Protein AF-A0AAV2FKL0-F1 (afdb_monomer)

Secondary structure (DSSP, 8-state):
-HHHHTT--EEE---SHHHHHHHHIIIIIS--EEE----SPPPSSHHHHHHHHTTS-HHHHHHHHHHHHS-SHHHHHHSTT------HHHHHHHHHTT-

pLDDT: mean 83.73, std 8.78, range [62.62, 95.06]

Radius of gyration: 13.95 Å; Cα contacts (8 Å, |Δi|>4): 123; chains: 1; bounding box: 32×22×34 Å

Mean predicted aligned error: 5.68 Å

Sequence (99 aa):
MEGIGAGVPLITWPLLGDQFVNEKLAVEVLGIGVSLGVEQPVMVDWEEVEASAAVVKREDVVRVVERVVGGGEEGEAILPGWRGGRWRAADLLMRMLRG

Structure (mmCIF, N/CA/C/O backbone):
data_AF-A0AAV2FKL0-F1
#
_entry.id   AF-A0AAV2FKL0-F1
#
loop_
_atom_site.group_PDB
_atom_site.id
_atom_site.type_symbol
_atom_site.label_atom_id
_atom_site.label_alt_id
_atom_site.label_comp_id
_atom_site.label_asym_id
_atom_site.label_entity_id
_atom_site.label_seq_id
_atom_site.pdbx_PDB_ins_code
_atom_site.Cartn_x
_atom_site.Cartn_y
_atom_site.Cartn_z
_atom_site.occupancy
_atom_site.B_iso_or_equiv
_atom_site.auth_seq_id
_atom_site.auth_comp_id
_atom_site.auth_asym_id
_atom_site.auth_atom_id
_atom_site.pdbx_PDB_model_num
ATOM 1 N N . MET A 1 1 ? -4.219 -11.271 -0.755 1.00 69.75 1 MET A N 1
ATOM 2 C CA . MET A 1 1 ? -5.565 -11.535 -0.186 1.00 69.75 1 MET A CA 1
ATOM 3 C C . MET A 1 1 ? -5.564 -11.674 1.333 1.00 69.75 1 MET A C 1
ATOM 5 O O . MET A 1 1 ? -6.523 -11.229 1.945 1.00 69.75 1 MET A O 1
ATOM 9 N N . GLU A 1 2 ? -4.520 -12.230 1.954 1.00 87.12 2 GLU A N 1
ATOM 10 C CA . GLU A 1 2 ? -4.453 -12.412 3.417 1.00 87.12 2 GLU A CA 1
ATOM 11 C C . GLU A 1 2 ? -4.720 -11.128 4.214 1.00 87.12 2 GLU A C 1
ATOM 13 O O . GLU A 1 2 ? -5.482 -11.167 5.172 1.00 87.12 2 GLU A O 1
ATOM 18 N N . GLY A 1 3 ? -4.190 -9.977 3.778 1.00 85.88 3 GLY A N 1
ATOM 19 C CA . GLY A 1 3 ? -4.454 -8.695 4.444 1.00 85.88 3 GLY A CA 1
ATOM 20 C C . GLY A 1 3 ? -5.937 -8.300 4.470 1.00 85.88 3 GLY A C 1
ATOM 21 O O . GLY A 1 3 ? -6.429 -7.840 5.496 1.00 85.88 3 GLY A O 1
ATOM 22 N N . ILE A 1 4 ? -6.681 -8.580 3.392 1.00 86.69 4 ILE A N 1
ATOM 23 C CA . ILE A 1 4 ? -8.133 -8.342 3.337 1.00 86.69 4 ILE A CA 1
ATOM 24 C C . ILE A 1 4 ? -8.846 -9.245 4.349 1.00 86.69 4 ILE A C 1
ATOM 26 O O . ILE A 1 4 ? -9.650 -8.769 5.144 1.00 86.69 4 ILE A O 1
ATOM 30 N N . GLY A 1 5 ? -8.518 -10.542 4.358 1.00 87.88 5 GLY A N 1
ATOM 31 C CA . GLY A 1 5 ? -9.105 -11.505 5.297 1.00 87.88 5 GLY A CA 1
ATOM 32 C C . GLY A 1 5 ? -8.754 -11.221 6.761 1.00 87.88 5 GLY A C 1
ATOM 33 O O . GLY A 1 5 ? -9.551 -11.505 7.650 1.00 87.88 5 GLY A O 1
ATOM 34 N N . ALA A 1 6 ? -7.587 -10.625 7.010 1.00 89.06 6 ALA A N 1
ATOM 35 C CA . ALA A 1 6 ? -7.146 -10.191 8.330 1.00 89.06 6 ALA A CA 1
ATOM 36 C C . ALA A 1 6 ? -7.733 -8.833 8.761 1.00 89.06 6 ALA A C 1
ATOM 38 O O . ALA A 1 6 ? -7.496 -8.412 9.891 1.00 89.06 6 ALA A O 1
ATOM 39 N N . GLY A 1 7 ? -8.481 -8.147 7.888 1.00 88.44 7 GLY A N 1
ATOM 40 C CA . GLY A 1 7 ? -9.075 -6.846 8.189 1.00 88.44 7 GLY A CA 1
ATOM 41 C C . GLY A 1 7 ? -8.033 -5.749 8.404 1.00 88.44 7 GLY A C 1
ATOM 42 O O . GLY A 1 7 ? -8.187 -4.931 9.309 1.00 88.44 7 GLY A O 1
ATOM 43 N N . VAL A 1 8 ? -6.958 -5.749 7.610 1.00 88.50 8 VAL A N 1
ATOM 44 C CA . VAL A 1 8 ? -5.925 -4.706 7.655 1.00 88.50 8 VAL A CA 1
ATOM 45 C C . VAL A 1 8 ? -5.886 -3.914 6.348 1.00 88.50 8 VAL A C 1
ATOM 47 O O . VAL A 1 8 ? -6.073 -4.496 5.275 1.00 88.50 8 VAL A O 1
ATOM 50 N N . PRO A 1 9 ? -5.634 -2.595 6.412 1.00 89.25 9 PRO A N 1
ATOM 51 C CA . PRO A 1 9 ? -5.495 -1.774 5.217 1.00 89.25 9 PRO A CA 1
ATOM 52 C C . PRO A 1 9 ? -4.272 -2.197 4.396 1.00 89.25 9 PRO A C 1
ATOM 54 O O . PRO A 1 9 ? -3.258 -2.643 4.942 1.00 89.25 9 PRO A O 1
ATOM 57 N N . LEU A 1 10 ? -4.363 -2.042 3.076 1.00 91.62 10 LEU A N 1
ATOM 58 C CA . LEU A 1 10 ? -3.309 -2.436 2.141 1.00 91.62 10 LEU A CA 1
ATOM 59 C C . LEU A 1 10 ? -2.550 -1.220 1.607 1.00 91.62 10 LEU A C 1
ATOM 61 O O . LEU A 1 10 ? -3.151 -0.257 1.147 1.00 91.62 10 LEU A O 1
ATOM 65 N N . ILE A 1 11 ? -1.222 -1.293 1.596 1.00 92.56 11 ILE A N 1
ATOM 66 C CA . ILE A 1 11 ? -0.390 -0.427 0.754 1.00 92.56 11 ILE A CA 1
ATOM 67 C C . ILE A 1 11 ? 0.010 -1.267 -0.449 1.00 92.56 11 ILE A C 1
ATOM 69 O O . ILE A 1 11 ? 0.527 -2.372 -0.289 1.00 92.56 11 ILE A O 1
ATOM 73 N N . THR A 1 12 ? -0.280 -0.772 -1.643 1.00 92.19 12 THR A N 1
ATOM 74 C CA . THR A 1 12 ? -0.109 -1.524 -2.887 1.00 92.19 12 THR A CA 1
ATOM 75 C C . THR A 1 12 ? 1.109 -1.014 -3.649 1.00 92.19 12 THR A C 1
ATOM 77 O O . THR A 1 12 ? 1.252 0.181 -3.900 1.00 92.19 12 THR A O 1
ATOM 80 N N . TRP A 1 13 ? 2.014 -1.949 -3.947 1.00 92.62 13 TRP A N 1
ATOM 81 C CA . TRP A 1 13 ? 3.201 -1.768 -4.783 1.00 92.62 13 TRP A CA 1
ATOM 82 C C . TRP A 1 13 ? 3.233 -2.914 -5.801 1.00 92.62 13 TRP A C 1
ATOM 84 O O . TRP A 1 13 ? 3.917 -3.917 -5.578 1.00 92.62 13 TRP A O 1
ATOM 94 N N . PRO A 1 14 ? 2.422 -2.847 -6.867 1.00 89.50 14 PRO A N 1
ATOM 95 C CA . PRO A 1 14 ? 2.388 -3.910 -7.858 1.00 89.50 14 PRO A CA 1
ATOM 96 C C . PRO A 1 14 ? 3.688 -3.916 -8.674 1.00 89.50 14 PRO A C 1
ATOM 98 O O . PRO A 1 14 ? 4.168 -2.870 -9.100 1.00 89.50 14 PRO A O 1
ATOM 101 N N . LEU A 1 15 ? 4.258 -5.101 -8.892 1.00 86.62 15 LEU A N 1
ATOM 102 C CA . LEU A 1 15 ? 5.424 -5.309 -9.762 1.00 86.62 15 LEU A CA 1
ATOM 103 C C . LEU A 1 15 ? 5.055 -6.120 -11.007 1.00 86.62 15 LEU A C 1
ATOM 105 O O . LEU A 1 15 ? 5.555 -5.858 -12.094 1.00 86.62 15 LEU A O 1
ATOM 109 N N . LEU A 1 16 ? 4.156 -7.095 -10.857 1.00 84.56 16 LEU A N 1
ATOM 110 C CA . LEU A 1 16 ? 3.758 -8.024 -11.916 1.00 84.56 16 LEU A CA 1
ATOM 111 C C . LEU A 1 16 ? 2.284 -7.851 -12.287 1.00 84.56 16 LEU A C 1
ATOM 113 O O . LEU A 1 16 ? 1.481 -7.383 -11.482 1.00 84.56 16 LEU A O 1
ATOM 117 N N . GLY A 1 17 ? 1.927 -8.250 -13.511 1.00 84.12 17 GLY A N 1
ATOM 118 C CA . GLY A 1 17 ? 0.628 -7.946 -14.125 1.00 84.12 17 GLY A CA 1
ATOM 119 C C . GLY A 1 17 ? -0.606 -8.359 -13.311 1.00 84.12 17 GLY A C 1
ATOM 120 O O . GLY A 1 17 ? -1.576 -7.609 -13.242 1.00 84.12 17 GLY A O 1
ATOM 121 N N . ASP A 1 18 ? -0.583 -9.513 -12.646 1.00 89.31 18 ASP A N 1
ATOM 122 C CA . ASP A 1 18 ? -1.697 -9.989 -11.817 1.00 89.31 18 ASP A CA 1
ATOM 123 C C . ASP A 1 18 ? -1.875 -9.173 -10.522 1.00 89.31 18 ASP A C 1
ATOM 125 O O . ASP A 1 18 ? -2.985 -9.056 -9.996 1.00 89.31 18 ASP A O 1
ATOM 129 N N . GLN A 1 19 ? -0.811 -8.537 -10.030 1.00 91.44 19 GLN A N 1
ATOM 130 C CA . GLN A 1 19 ? -0.857 -7.700 -8.831 1.00 91.44 19 GLN A CA 1
ATOM 131 C C . GLN A 1 19 ? -1.627 -6.395 -9.058 1.00 91.44 19 GLN A C 1
ATOM 133 O O . GLN A 1 19 ? -2.272 -5.916 -8.128 1.00 91.44 19 GLN A O 1
ATOM 138 N N . PHE A 1 20 ? -1.657 -5.870 -10.286 1.00 91.94 20 PHE A N 1
ATOM 139 C CA . PHE A 1 20 ? -2.474 -4.700 -10.638 1.00 91.94 20 PHE A CA 1
ATOM 140 C C . PHE A 1 20 ? -3.971 -4.980 -10.489 1.00 91.94 20 PHE A C 1
ATOM 142 O O . PHE A 1 20 ? -4.741 -4.101 -10.112 1.00 91.94 20 PHE A O 1
ATOM 149 N N . VAL A 1 21 ? -4.404 -6.223 -10.721 1.00 93.25 21 VAL A N 1
ATOM 150 C CA . VAL A 1 21 ? -5.799 -6.616 -10.477 1.00 93.25 21 VAL A CA 1
ATOM 151 C C . VAL A 1 21 ? -6.111 -6.560 -8.981 1.00 93.25 21 VAL A C 1
ATOM 153 O O . VAL A 1 21 ? -7.169 -6.070 -8.585 1.00 93.25 21 VAL A O 1
ATOM 156 N N . ASN A 1 22 ? -5.176 -7.010 -8.140 1.00 92.75 22 ASN A N 1
ATOM 157 C CA . ASN A 1 22 ? -5.315 -6.920 -6.687 1.00 92.75 22 ASN A CA 1
ATOM 158 C C . ASN A 1 22 ? -5.296 -5.468 -6.197 1.00 92.75 22 ASN A C 1
ATOM 160 O O . ASN A 1 22 ? -6.046 -5.140 -5.280 1.00 92.75 22 ASN A O 1
ATOM 164 N N . GLU A 1 23 ? -4.481 -4.604 -6.805 1.00 94.50 23 GLU A N 1
ATOM 165 C CA . GLU A 1 23 ? -4.487 -3.170 -6.515 1.00 94.50 23 GLU A CA 1
ATOM 166 C C . GLU A 1 23 ? -5.845 -2.551 -6.846 1.00 94.50 23 GLU A C 1
ATOM 168 O O . GLU A 1 23 ? -6.458 -1.956 -5.963 1.00 94.50 23 GLU A O 1
ATOM 173 N N . LYS A 1 24 ? -6.378 -2.767 -8.055 1.00 94.56 24 LYS A N 1
ATOM 174 C CA . LYS A 1 24 ? -7.712 -2.270 -8.425 1.00 94.56 24 LYS A CA 1
ATOM 175 C C . LYS A 1 24 ? -8.798 -2.766 -7.482 1.00 94.56 24 LYS A C 1
ATOM 177 O O . LYS A 1 24 ? -9.647 -1.991 -7.049 1.00 94.56 24 LYS A O 1
ATOM 182 N N . LEU A 1 25 ? -8.761 -4.046 -7.118 1.00 94.06 25 LEU A N 1
ATOM 183 C CA . LEU A 1 25 ? -9.701 -4.595 -6.148 1.00 94.06 25 LEU A CA 1
ATOM 184 C C . LEU A 1 25 ? -9.585 -3.886 -4.789 1.00 94.06 25 LEU A C 1
ATOM 1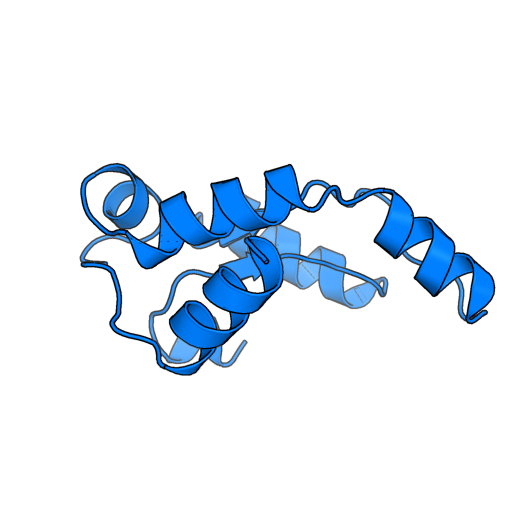86 O O . LEU A 1 25 ? -10.597 -3.492 -4.219 1.00 94.06 25 LEU A O 1
ATOM 190 N N . ALA A 1 26 ? -8.372 -3.720 -4.263 1.00 94.00 26 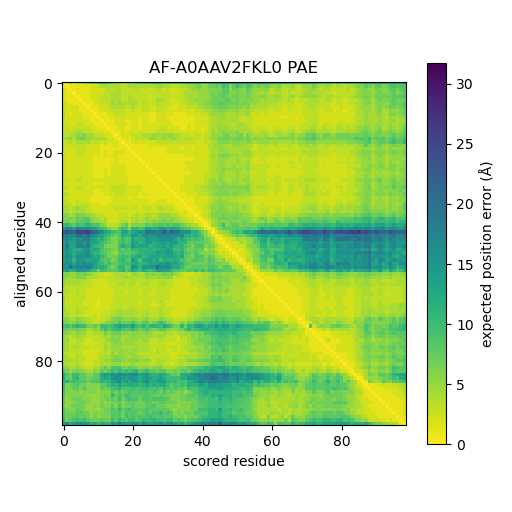ALA A N 1
ATOM 191 C CA . ALA A 1 26 ? -8.151 -3.141 -2.941 1.00 94.00 26 ALA A CA 1
ATOM 192 C C . ALA A 1 26 ? -8.442 -1.634 -2.888 1.00 94.00 26 ALA A C 1
ATOM 194 O O . ALA A 1 26 ? -9.057 -1.172 -1.929 1.00 94.00 26 ALA A O 1
ATOM 195 N N . VAL A 1 27 ? -7.999 -0.883 -3.897 1.00 94.56 27 VAL A N 1
ATOM 196 C CA . VAL A 1 27 ? -8.025 0.584 -3.930 1.00 94.56 27 VAL A CA 1
ATOM 197 C C . VAL A 1 27 ? -9.317 1.102 -4.557 1.00 94.56 27 VAL A C 1
ATOM 199 O O . VAL A 1 27 ? -10.016 1.892 -3.934 1.00 94.56 27 VAL A O 1
ATOM 202 N N . GLU A 1 28 ? -9.659 0.658 -5.769 1.00 94.88 28 GLU A N 1
ATOM 203 C CA . GLU A 1 28 ? -10.786 1.221 -6.528 1.00 94.88 28 GLU A CA 1
ATOM 204 C C . GLU A 1 28 ? -12.128 0.588 -6.144 1.00 94.88 28 GLU A C 1
ATOM 206 O O . GLU A 1 28 ? -13.137 1.284 -6.053 1.00 94.88 28 GLU A O 1
ATOM 211 N N . VAL A 1 29 ? -12.160 -0.733 -5.930 1.00 95.06 29 VAL A N 1
ATOM 212 C CA . VAL A 1 29 ? -13.418 -1.464 -5.697 1.00 95.06 29 VAL A CA 1
ATOM 213 C C . VAL A 1 29 ? -13.787 -1.501 -4.217 1.00 95.06 29 VAL A C 1
ATOM 215 O O . VAL A 1 29 ? -14.918 -1.184 -3.857 1.00 95.06 29 VAL A O 1
ATOM 218 N N . LEU A 1 30 ? -12.858 -1.924 -3.358 1.00 92.50 30 LEU A N 1
ATOM 219 C CA . LEU A 1 30 ? -13.112 -2.090 -1.925 1.00 92.50 30 LEU A CA 1
ATOM 220 C C . LEU A 1 30 ? -12.817 -0.823 -1.115 1.00 92.50 30 L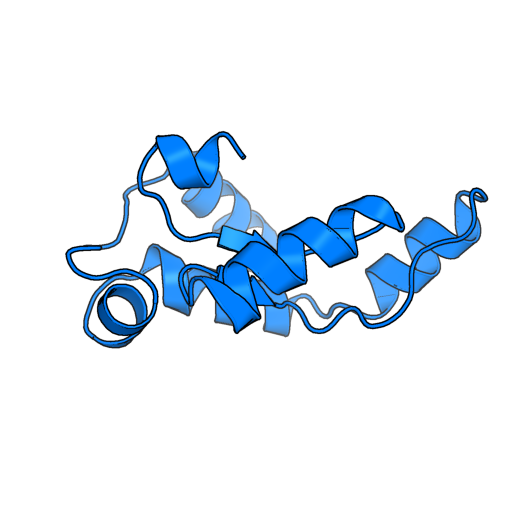EU A C 1
ATOM 222 O O . LEU A 1 30 ? -13.355 -0.678 -0.022 1.00 92.50 30 LEU A O 1
ATOM 226 N N . GLY A 1 31 ? -11.962 0.070 -1.620 1.00 92.69 31 GLY A N 1
ATOM 227 C CA . GLY A 1 31 ? -11.569 1.297 -0.921 1.00 92.69 31 GLY A CA 1
ATOM 228 C C . GLY A 1 31 ? -10.693 1.080 0.318 1.00 92.69 31 GLY A C 1
ATOM 229 O O . GLY A 1 31 ? -10.472 2.025 1.061 1.00 92.69 31 GLY A O 1
ATOM 230 N N . ILE A 1 32 ? -10.178 -0.135 0.536 1.00 92.81 32 ILE A N 1
ATOM 231 C CA . ILE A 1 32 ? -9.414 -0.537 1.734 1.00 92.81 32 ILE A CA 1
ATOM 232 C C . ILE A 1 32 ? -7.893 -0.443 1.558 1.00 92.81 32 ILE A C 1
ATOM 234 O O . ILE A 1 32 ? -7.125 -0.974 2.368 1.00 92.81 32 ILE A O 1
ATOM 238 N N . GLY A 1 33 ? -7.440 0.166 0.465 1.00 92.31 33 GLY A N 1
ATOM 239 C CA . GLY A 1 33 ? -6.032 0.241 0.113 1.00 92.31 33 GLY A CA 1
ATOM 240 C C . GLY A 1 33 ? -5.595 1.612 -0.379 1.00 92.31 33 GLY A C 1
ATOM 241 O O . GLY A 1 33 ? -6.399 2.437 -0.803 1.00 92.31 33 GLY A O 1
ATOM 242 N N . VAL A 1 34 ? -4.283 1.830 -0.348 1.00 93.69 34 VAL A N 1
ATOM 243 C CA . VAL A 1 34 ? -3.607 3.005 -0.898 1.00 93.69 34 VAL A CA 1
ATOM 244 C C . VAL A 1 34 ? -2.572 2.537 -1.919 1.00 93.69 34 VAL A C 1
ATOM 246 O O . VAL A 1 34 ? -1.784 1.632 -1.637 1.0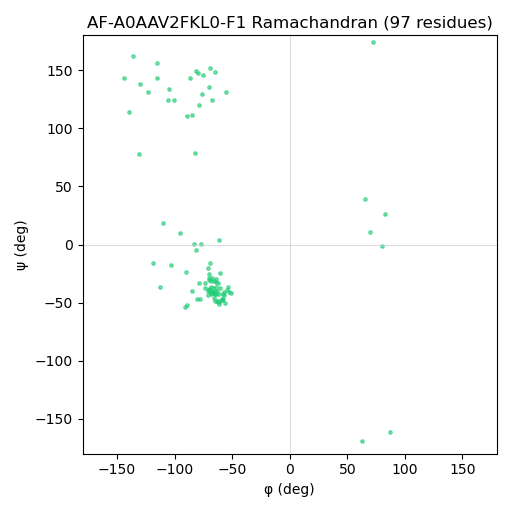0 93.69 34 VAL A O 1
ATOM 249 N N . SER A 1 35 ? -2.572 3.146 -3.104 1.00 93.06 35 SER A N 1
ATOM 250 C CA . SER A 1 35 ? -1.562 2.898 -4.140 1.00 93.06 35 SER A CA 1
ATOM 251 C C . SER A 1 35 ? -0.335 3.782 -3.948 1.00 93.06 35 SER A C 1
ATOM 253 O O . SER A 1 35 ? -0.452 4.947 -3.560 1.00 93.06 35 SER A O 1
ATOM 255 N N . LEU A 1 36 ? 0.840 3.218 -4.239 1.00 91.94 36 LEU A N 1
ATOM 256 C CA . LEU A 1 36 ? 2.091 3.966 -4.384 1.00 91.94 36 LEU A CA 1
ATOM 257 C C . LEU A 1 36 ? 2.258 4.592 -5.780 1.00 91.94 36 LEU A C 1
ATOM 259 O O . LEU A 1 36 ? 3.251 5.274 -6.014 1.00 91.94 36 LEU A O 1
ATOM 263 N N . GLY A 1 37 ? 1.284 4.414 -6.679 1.00 88.69 37 GLY A N 1
ATOM 264 C CA . GLY A 1 37 ? 1.250 5.077 -7.983 1.00 88.69 37 GLY A CA 1
ATOM 265 C C . GLY A 1 37 ? 2.084 4.389 -9.061 1.00 88.69 37 GLY A C 1
ATOM 266 O O . GLY A 1 37 ? 2.536 5.049 -9.992 1.00 88.69 37 GLY A O 1
ATOM 267 N N . VAL A 1 38 ? 2.313 3.078 -8.945 1.00 88.44 38 VAL A N 1
ATOM 268 C CA . VAL A 1 38 ? 2.947 2.304 -10.019 1.00 88.44 38 VAL A CA 1
ATOM 269 C C . VAL A 1 38 ? 1.895 2.002 -11.080 1.00 88.44 38 VAL A C 1
ATOM 271 O O . VAL A 1 38 ? 0.894 1.360 -10.790 1.00 88.44 38 VAL A O 1
ATOM 274 N N . GLU A 1 39 ? 2.117 2.461 -12.310 1.00 85.31 39 GLU A N 1
ATOM 275 C CA . GLU A 1 39 ? 1.120 2.356 -13.388 1.00 85.31 39 GLU A CA 1
ATOM 276 C C . GLU A 1 39 ? 1.422 1.248 -14.406 1.00 85.31 39 GLU A C 1
ATOM 278 O O . GLU A 1 39 ? 0.540 0.855 -15.170 1.00 85.31 39 GLU A O 1
ATOM 283 N N . GLN A 1 40 ? 2.661 0.750 -14.444 1.00 82.00 40 GLN A N 1
ATOM 284 C CA . GLN A 1 40 ? 3.103 -0.225 -15.442 1.00 82.00 40 GLN A CA 1
ATOM 285 C C . GLN A 1 40 ? 3.798 -1.420 -14.788 1.00 82.00 40 GLN A C 1
ATOM 287 O O . GLN A 1 40 ? 4.587 -1.229 -13.858 1.00 82.00 40 GLN A O 1
ATOM 292 N N . PRO A 1 41 ? 3.515 -2.649 -15.260 1.00 80.69 41 PRO A N 1
ATOM 293 C CA . PRO A 1 41 ? 4.196 -3.836 -14.781 1.00 80.69 41 PRO A CA 1
ATOM 294 C C . PRO A 1 41 ? 5.649 -3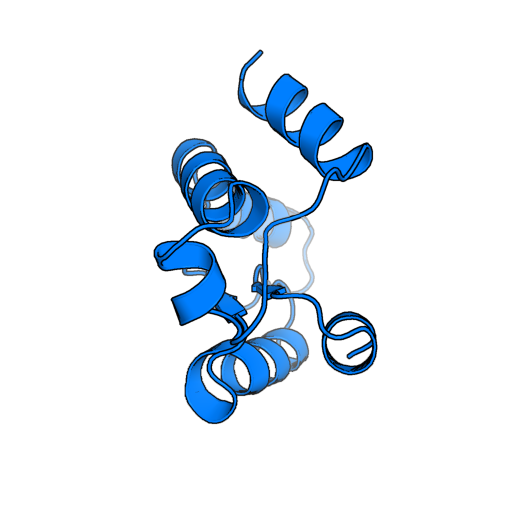.838 -15.240 1.00 80.69 41 PRO A C 1
ATOM 296 O O . PRO A 1 41 ? 5.988 -3.335 -16.308 1.00 80.69 41 PRO A O 1
ATOM 299 N N . VAL A 1 42 ? 6.476 -4.492 -14.444 1.00 80.50 42 VAL A N 1
ATOM 300 C CA . VAL A 1 42 ? 7.838 -4.845 -14.812 1.00 80.50 42 VAL A CA 1
ATOM 301 C C . VAL A 1 42 ? 7.799 -6.034 -15.771 1.00 80.50 42 VAL A C 1
ATOM 303 O O . VAL A 1 42 ? 7.139 -7.038 -15.472 1.00 80.50 42 VAL A O 1
ATOM 306 N N . MET A 1 43 ? 8.489 -5.956 -16.913 1.00 70.44 43 MET A N 1
ATOM 307 C CA . MET A 1 43 ? 8.770 -7.145 -17.716 1.00 70.44 43 MET A CA 1
ATOM 308 C C . MET A 1 43 ? 9.984 -7.863 -17.117 1.00 70.44 43 MET A C 1
ATOM 310 O O . MET A 1 43 ? 10.817 -7.270 -16.456 1.00 70.44 43 MET A O 1
ATOM 314 N N . VAL A 1 44 ? 10.018 -9.188 -17.254 1.00 66.94 44 VAL A N 1
ATOM 315 C CA . VAL A 1 44 ? 10.660 -10.168 -16.345 1.00 66.94 44 VAL A CA 1
ATOM 316 C C . VAL A 1 44 ? 12.188 -10.040 -16.151 1.00 66.94 44 VAL A C 1
ATOM 318 O O . VAL A 1 44 ? 12.783 -10.883 -15.477 1.00 66.94 44 VAL A O 1
ATOM 321 N N . ASP A 1 45 ? 12.852 -9.040 -16.725 1.00 74.06 45 ASP A N 1
ATOM 322 C CA . ASP A 1 45 ? 14.249 -8.773 -16.413 1.00 74.06 45 ASP A CA 1
ATOM 323 C C . ASP A 1 45 ? 14.397 -7.999 -15.085 1.00 74.06 45 ASP A C 1
ATOM 325 O O . ASP A 1 45 ? 13.533 -7.242 -14.644 1.00 74.06 45 ASP A O 1
ATOM 329 N N . TRP A 1 46 ? 15.492 -8.267 -14.375 1.00 68.06 46 TRP A N 1
ATOM 330 C CA . TRP A 1 46 ? 15.754 -7.661 -13.066 1.00 68.06 46 TRP A CA 1
ATOM 331 C C . TRP A 1 46 ? 16.109 -6.172 -13.156 1.00 68.06 46 TRP A C 1
ATOM 333 O O . TRP A 1 46 ? 15.985 -5.458 -12.162 1.00 68.06 46 TRP A O 1
ATOM 343 N N . GLU A 1 47 ? 16.532 -5.704 -14.328 1.00 72.00 47 GLU A N 1
ATOM 344 C CA . GLU A 1 47 ? 16.924 -4.316 -14.570 1.00 72.00 47 GLU A CA 1
ATOM 345 C C . GLU A 1 47 ? 15.677 -3.415 -14.616 1.00 72.00 47 GLU A C 1
ATOM 347 O O . GLU A 1 47 ? 15.645 -2.336 -14.025 1.00 72.00 47 GLU A O 1
ATOM 352 N N . GLU A 1 48 ? 14.586 -3.912 -15.195 1.00 67.12 48 GLU A N 1
ATOM 353 C CA . GLU A 1 48 ? 13.268 -3.295 -15.188 1.00 67.12 48 GLU A CA 1
ATOM 354 C C . GLU A 1 48 ? 12.615 -3.328 -13.795 1.00 67.12 48 GLU A C 1
ATOM 356 O O . GLU A 1 48 ? 11.884 -2.396 -13.444 1.00 67.12 48 GLU A O 1
ATOM 361 N N . VAL A 1 49 ? 12.907 -4.338 -12.955 1.00 66.69 49 VAL A N 1
ATOM 362 C CA . VAL A 1 49 ? 12.459 -4.353 -11.543 1.00 66.69 49 VAL A CA 1
ATOM 363 C C . VAL A 1 49 ? 13.087 -3.190 -10.785 1.00 66.69 49 VAL A C 1
ATOM 365 O O . VAL A 1 49 ? 12.377 -2.453 -10.097 1.00 66.69 49 VAL A O 1
ATOM 368 N N . GLU A 1 50 ? 14.401 -3.001 -10.922 1.00 65.88 50 GLU A N 1
ATOM 369 C CA . GLU A 1 50 ? 15.101 -1.871 -10.307 1.00 65.88 50 GLU A CA 1
ATOM 370 C C . GLU A 1 50 ? 14.610 -0.533 -10.869 1.00 65.88 50 GLU A C 1
ATOM 372 O O . GLU A 1 50 ? 14.385 0.403 -10.101 1.00 65.88 50 GLU A O 1
ATOM 377 N N . ALA A 1 51 ? 14.363 -0.447 -12.179 1.00 66.94 51 ALA A N 1
ATOM 378 C CA . ALA A 1 51 ? 13.847 0.762 -12.812 1.00 66.94 51 ALA A CA 1
ATOM 379 C C . ALA A 1 51 ? 12.435 1.130 -12.323 1.00 66.94 51 ALA A C 1
ATOM 381 O O . ALA A 1 51 ? 12.179 2.296 -12.026 1.00 66.94 51 ALA A O 1
ATOM 382 N N . SER A 1 52 ? 11.528 0.158 -12.182 1.00 65.38 52 SER A N 1
ATOM 383 C CA . SER A 1 52 ? 10.187 0.380 -11.622 1.00 65.38 52 SER A CA 1
ATOM 384 C C . SER A 1 52 ? 10.245 0.750 -10.139 1.00 65.38 52 SER A C 1
ATOM 386 O O . SER A 1 52 ? 9.579 1.692 -9.704 1.00 65.38 52 SER A O 1
ATOM 388 N N . ALA A 1 53 ? 11.109 0.085 -9.363 1.00 63.62 53 ALA A N 1
ATOM 389 C CA . ALA A 1 53 ? 11.342 0.447 -7.970 1.00 63.62 53 ALA A CA 1
ATOM 390 C C . ALA A 1 53 ? 11.915 1.868 -7.827 1.00 63.62 53 ALA A C 1
ATOM 392 O O . ALA A 1 53 ? 11.565 2.571 -6.880 1.00 63.62 53 ALA A O 1
ATOM 393 N N . ALA A 1 54 ? 12.729 2.321 -8.785 1.00 62.62 54 ALA A N 1
ATOM 394 C CA . ALA A 1 54 ? 13.281 3.673 -8.820 1.00 62.62 54 ALA A CA 1
ATOM 395 C C . ALA A 1 54 ? 12.233 4.769 -9.097 1.00 62.62 54 ALA A C 1
ATOM 397 O O . ALA A 1 54 ? 12.504 5.942 -8.830 1.00 62.62 54 ALA A O 1
ATOM 398 N N . VAL A 1 55 ? 11.036 4.422 -9.594 1.00 72.62 55 VAL A N 1
ATOM 399 C CA . VAL A 1 55 ? 9.931 5.384 -9.768 1.00 72.62 55 VAL A CA 1
ATOM 400 C C . VAL A 1 55 ? 9.303 5.753 -8.422 1.00 72.62 55 VAL A C 1
ATOM 402 O O . VAL A 1 55 ? 8.886 6.897 -8.225 1.00 72.62 55 VAL A O 1
ATOM 405 N N . VAL A 1 56 ? 9.267 4.814 -7.471 1.00 85.62 56 VAL A N 1
ATOM 406 C CA . VAL A 1 56 ? 8.677 5.041 -6.149 1.00 85.62 56 VAL A CA 1
ATOM 407 C C . VAL A 1 56 ? 9.705 5.693 -5.234 1.00 85.62 56 VAL A C 1
ATOM 409 O O . VAL A 1 56 ? 10.688 5.087 -4.807 1.00 85.62 56 VAL A O 1
ATOM 412 N N . LYS A 1 57 ? 9.458 6.955 -4.889 1.00 87.12 57 LYS A N 1
ATOM 413 C CA . LYS A 1 57 ? 10.338 7.702 -3.995 1.00 87.12 57 LYS A CA 1
ATOM 414 C C . LYS A 1 57 ? 10.162 7.250 -2.553 1.00 87.12 57 LYS A C 1
ATOM 416 O O . LYS A 1 57 ? 9.056 6.968 -2.090 1.00 87.12 57 LYS A O 1
ATOM 421 N N . ARG A 1 58 ? 11.262 7.274 -1.802 1.00 86.94 58 ARG A N 1
ATOM 422 C CA . ARG A 1 58 ? 11.276 7.004 -0.359 1.00 86.94 58 ARG A CA 1
ATOM 423 C C . ARG A 1 58 ? 10.240 7.848 0.386 1.00 86.94 58 ARG A C 1
ATOM 425 O O . ARG A 1 58 ? 9.561 7.344 1.275 1.00 86.94 58 ARG A O 1
ATOM 432 N N . GLU A 1 59 ? 10.115 9.118 0.016 1.00 88.56 59 GLU A N 1
ATOM 433 C CA . GLU A 1 59 ? 9.203 10.077 0.637 1.00 88.56 59 GLU A CA 1
ATOM 434 C C . GLU A 1 59 ? 7.735 9.674 0.450 1.00 88.56 59 GLU A C 1
ATOM 436 O O . GLU A 1 59 ? 6.936 9.829 1.374 1.00 88.56 59 GLU A O 1
ATOM 441 N N . ASP A 1 60 ? 7.383 9.102 -0.705 1.00 88.75 60 ASP A N 1
ATOM 442 C CA . ASP A 1 60 ? 6.036 8.594 -0.964 1.00 88.75 60 ASP A CA 1
ATOM 443 C C . ASP A 1 60 ? 5.726 7.368 -0.106 1.00 88.75 60 ASP A C 1
ATOM 445 O O . ASP A 1 60 ? 4.645 7.289 0.482 1.00 88.75 60 ASP A O 1
ATOM 449 N N . VAL A 1 61 ? 6.698 6.465 0.057 1.00 89.44 61 VAL A N 1
ATOM 450 C CA . VAL A 1 61 ? 6.560 5.310 0.956 1.00 89.44 61 VAL A CA 1
ATOM 451 C C . VAL A 1 61 ? 6.365 5.771 2.398 1.00 89.44 61 VAL A C 1
ATOM 453 O O . VAL A 1 61 ? 5.421 5.334 3.052 1.00 89.44 61 VAL A O 1
ATOM 456 N N . VAL A 1 62 ? 7.215 6.677 2.894 1.00 89.38 62 VAL A N 1
ATOM 457 C CA . VAL A 1 62 ? 7.109 7.227 4.258 1.00 89.38 62 VAL A CA 1
ATOM 458 C C . VAL A 1 62 ? 5.734 7.847 4.477 1.00 89.38 62 VAL A C 1
ATOM 460 O O . VAL A 1 62 ? 5.055 7.483 5.435 1.00 89.38 62 VAL A O 1
ATOM 463 N N . ARG A 1 63 ? 5.291 8.714 3.561 1.00 88.62 63 ARG A N 1
ATOM 464 C CA . ARG A 1 63 ? 3.998 9.401 3.644 1.00 88.62 63 ARG A CA 1
ATOM 465 C C . ARG A 1 63 ? 2.827 8.422 3.705 1.00 88.62 63 ARG A C 1
ATOM 467 O O . ARG A 1 63 ? 1.942 8.570 4.544 1.00 88.62 63 ARG A O 1
ATOM 474 N N . VAL A 1 64 ? 2.802 7.421 2.823 1.00 89.69 64 VAL A N 1
ATOM 475 C CA . VAL A 1 64 ? 1.700 6.448 2.773 1.00 89.69 64 VAL A CA 1
ATOM 476 C C . VAL A 1 64 ? 1.714 5.531 3.997 1.00 89.69 64 VAL A C 1
ATOM 478 O O . VAL A 1 64 ? 0.656 5.250 4.562 1.00 89.69 64 VAL A O 1
ATOM 481 N N . VAL A 1 65 ? 2.893 5.110 4.462 1.00 88.62 65 VAL A N 1
ATOM 482 C CA . VAL A 1 65 ? 3.011 4.304 5.683 1.00 88.62 65 VAL A CA 1
ATOM 483 C C . VAL A 1 65 ? 2.570 5.099 6.911 1.00 88.62 65 VAL A C 1
ATOM 485 O O . VAL A 1 65 ? 1.833 4.553 7.725 1.00 88.62 65 VAL A O 1
ATOM 488 N N . GLU A 1 66 ? 2.947 6.374 7.052 1.00 87.19 66 GLU A N 1
ATOM 489 C CA . GLU A 1 66 ? 2.473 7.227 8.154 1.00 87.19 66 GLU A CA 1
ATOM 490 C C . GLU A 1 66 ? 0.952 7.358 8.155 1.00 87.19 66 GLU A C 1
ATOM 492 O O . GLU A 1 66 ? 0.327 7.141 9.193 1.00 87.19 66 GLU A O 1
ATOM 497 N N . ARG A 1 67 ? 0.361 7.627 6.987 1.00 86.50 67 ARG A N 1
ATOM 498 C CA . ARG A 1 67 ? -1.091 7.729 6.811 1.00 86.50 67 ARG A CA 1
ATOM 499 C C . ARG A 1 67 ? -1.827 6.456 7.242 1.00 86.50 67 ARG A C 1
ATOM 501 O O . ARG A 1 67 ? -2.879 6.526 7.870 1.00 86.50 67 ARG A O 1
ATOM 508 N N . VAL A 1 68 ? -1.279 5.282 6.927 1.00 87.56 68 VAL A N 1
ATOM 509 C CA . VAL A 1 68 ? -1.904 3.992 7.263 1.00 87.56 68 VAL A CA 1
ATOM 510 C C . VAL A 1 68 ? -1.635 3.587 8.715 1.00 87.56 68 VAL A C 1
ATOM 512 O O . VAL A 1 68 ? -2.546 3.169 9.427 1.00 87.56 68 VAL A O 1
ATOM 515 N N . VAL A 1 69 ? -0.389 3.682 9.180 1.00 85.31 69 VAL A N 1
ATOM 516 C CA . VAL A 1 69 ? 0.040 3.174 10.495 1.00 85.31 69 VAL A CA 1
ATOM 5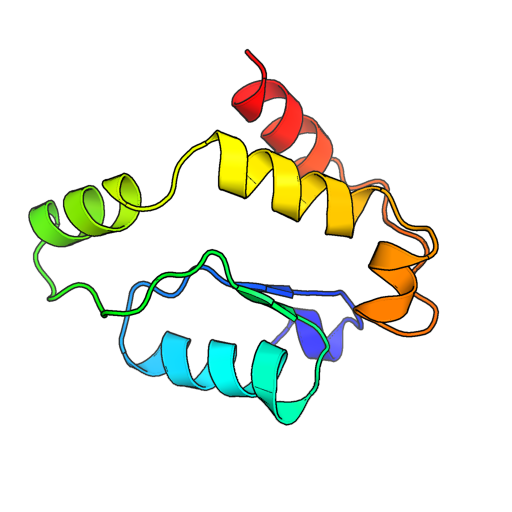17 C C . VAL A 1 69 ? -0.346 4.117 11.630 1.00 85.31 69 VAL A C 1
ATOM 519 O O . VAL A 1 69 ? -0.658 3.636 12.721 1.00 85.31 69 VAL A O 1
ATOM 522 N N . GLY A 1 70 ? -0.363 5.430 11.377 1.00 80.75 70 GLY A N 1
ATOM 523 C CA . GLY A 1 70 ? -0.683 6.454 12.372 1.00 80.75 70 GLY A CA 1
ATOM 524 C C . GLY A 1 70 ? -2.086 6.319 12.963 1.00 80.75 70 GLY A C 1
ATOM 525 O O . GLY A 1 70 ? -2.307 6.723 14.104 1.00 80.75 70 GLY A O 1
ATOM 526 N N . GLY A 1 71 ? -3.013 5.690 12.232 1.00 74.38 71 GLY A N 1
ATOM 527 C CA . GLY A 1 71 ? -4.417 5.638 12.630 1.00 74.38 71 GLY A CA 1
ATOM 528 C C . GLY A 1 71 ? -5.045 7.037 12.681 1.00 74.38 71 GLY A C 1
ATOM 529 O O . GLY A 1 71 ? -4.469 8.011 12.202 1.00 74.38 71 GLY A O 1
ATOM 530 N N . GLY A 1 72 ? -6.248 7.143 13.247 1.00 83.44 72 GLY A N 1
ATOM 531 C CA . GLY A 1 72 ? -7.024 8.390 13.240 1.00 83.44 72 GLY A CA 1
ATOM 532 C C . GLY A 1 72 ? -7.886 8.531 11.986 1.00 83.44 72 GLY A C 1
ATOM 533 O O . GLY A 1 72 ? -8.151 7.538 11.312 1.00 83.44 72 GLY A O 1
ATOM 534 N N . GLU A 1 73 ? -8.324 9.753 11.677 1.00 85.44 73 GLU A N 1
ATOM 535 C CA . GLU A 1 73 ? -9.321 10.008 10.624 1.00 85.44 73 GLU A CA 1
ATOM 536 C C . GLU A 1 73 ? -8.882 9.493 9.248 1.00 85.44 73 GLU A C 1
ATOM 538 O O . GLU A 1 73 ? -9.669 8.860 8.552 1.00 85.44 73 GLU A O 1
ATOM 543 N N . GLU A 1 74 ? -7.618 9.695 8.862 1.00 83.50 74 GLU A N 1
ATOM 544 C CA . GLU A 1 74 ? -7.128 9.230 7.558 1.00 83.50 74 GLU A CA 1
ATOM 545 C C . GLU A 1 74 ? -7.06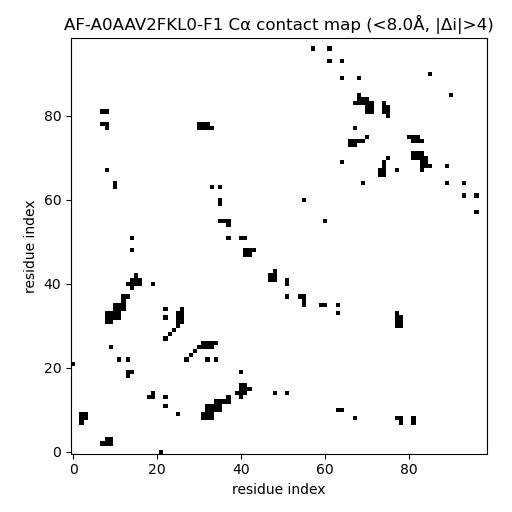0 7.702 7.462 1.00 83.50 74 GLU A C 1
ATOM 547 O O . GLU A 1 74 ? -7.346 7.138 6.406 1.00 83.50 74 GLU A O 1
ATOM 552 N N . GLY A 1 75 ? -6.690 7.031 8.554 1.00 85.50 75 GLY A N 1
ATOM 553 C CA . GLY A 1 75 ? -6.659 5.574 8.623 1.00 85.50 75 GLY A CA 1
ATOM 554 C C . GLY A 1 75 ? -8.064 4.969 8.650 1.00 85.50 75 GLY A C 1
ATOM 555 O O . GLY A 1 75 ? -8.313 3.972 7.978 1.00 85.50 75 GLY A O 1
ATOM 556 N N . GLU A 1 76 ? -8.986 5.590 9.384 1.00 87.50 76 GLU A N 1
ATOM 557 C CA . GLU A 1 76 ? -10.394 5.188 9.455 1.00 87.50 76 GLU A CA 1
ATOM 558 C C . GLU A 1 76 ? -11.132 5.441 8.132 1.00 87.50 76 GLU A C 1
ATOM 560 O O . GLU A 1 76 ? -12.000 4.659 7.749 1.00 87.50 76 GLU A O 1
ATOM 565 N N . ALA A 1 77 ? -10.732 6.476 7.386 1.00 87.50 77 ALA A N 1
ATOM 566 C CA . ALA A 1 77 ? -11.212 6.730 6.032 1.00 87.50 77 ALA A CA 1
ATOM 567 C C . ALA A 1 77 ? -10.745 5.668 5.022 1.00 87.50 77 ALA A C 1
ATOM 569 O O . ALA A 1 77 ? -11.438 5.433 4.036 1.00 87.50 77 ALA A O 1
ATOM 570 N N . ILE A 1 78 ? -9.587 5.033 5.250 1.00 89.94 78 ILE A N 1
ATOM 571 C CA . ILE A 1 78 ? -9.109 3.909 4.426 1.00 89.94 78 ILE A CA 1
ATOM 572 C C . ILE A 1 78 ? -9.849 2.629 4.808 1.00 89.94 78 ILE A C 1
ATOM 574 O O . ILE A 1 78 ? -10.296 1.886 3.947 1.00 89.94 78 ILE A O 1
ATOM 578 N N . LEU A 1 79 ? -9.975 2.337 6.100 1.00 88.25 79 LEU A N 1
ATOM 579 C CA . LEU A 1 79 ? -10.674 1.145 6.558 1.00 88.25 79 LEU A CA 1
ATOM 580 C C . LEU A 1 79 ? -11.510 1.482 7.799 1.00 88.25 79 LEU A C 1
ATOM 582 O O . LEU A 1 79 ? -10.937 1.759 8.854 1.00 88.25 79 LEU A O 1
ATOM 586 N N . PRO A 1 80 ? -12.853 1.420 7.724 1.00 89.00 80 PRO A N 1
ATOM 587 C CA . PRO A 1 80 ? -13.706 1.732 8.864 1.00 89.00 80 PRO A CA 1
ATOM 588 C C . PRO A 1 80 ? -13.358 0.898 10.103 1.00 89.00 80 PRO A C 1
ATOM 590 O O . PRO A 1 80 ? -13.228 -0.325 10.035 1.00 89.00 80 PRO A O 1
ATOM 593 N N . GLY A 1 81 ? -13.206 1.564 11.250 1.00 87.56 81 GLY A N 1
ATOM 594 C CA . GLY A 1 81 ? -12.804 0.930 12.510 1.00 87.56 81 GLY A CA 1
ATOM 595 C C . GLY A 1 81 ? -11.300 0.661 12.650 1.00 87.56 81 GLY A C 1
ATOM 596 O O . GLY A 1 81 ? -10.864 0.192 13.707 1.00 87.56 81 GLY A O 1
ATOM 597 N N . TRP A 1 82 ? -10.490 0.981 11.637 1.00 88.81 82 TRP A N 1
ATOM 598 C CA . TRP A 1 82 ? -9.038 0.922 11.732 1.00 88.81 82 TRP A CA 1
ATOM 599 C C . TRP A 1 82 ? -8.512 1.984 12.698 1.00 88.81 82 TRP A C 1
ATOM 601 O O . TRP A 1 82 ? -8.745 3.178 12.539 1.00 88.81 82 TRP A O 1
ATOM 611 N N . ARG A 1 83 ? -7.755 1.549 13.709 1.00 84.06 83 ARG A N 1
ATOM 612 C CA . ARG A 1 83 ? -7.200 2.435 14.749 1.00 84.06 83 ARG A CA 1
ATOM 613 C C . ARG A 1 83 ? -5.687 2.601 14.664 1.00 84.06 83 ARG A C 1
ATOM 615 O O . ARG A 1 83 ? -5.058 2.997 15.643 1.00 84.06 83 ARG A O 1
ATOM 622 N N . GLY A 1 84 ? -5.103 2.277 13.512 1.00 81.94 84 GLY A N 1
ATOM 623 C CA . GLY A 1 84 ? -3.662 2.081 13.407 1.00 81.94 84 GLY A CA 1
ATOM 624 C C . GLY A 1 84 ? -3.227 0.778 14.081 1.00 81.94 84 GLY A C 1
ATOM 625 O O . GLY A 1 84 ? -4.008 0.082 14.736 1.00 81.94 84 GLY A O 1
ATOM 626 N N . GLY A 1 85 ? -1.951 0.437 13.936 1.00 72.44 85 GLY A N 1
ATOM 627 C CA . GLY A 1 85 ? -1.393 -0.746 14.58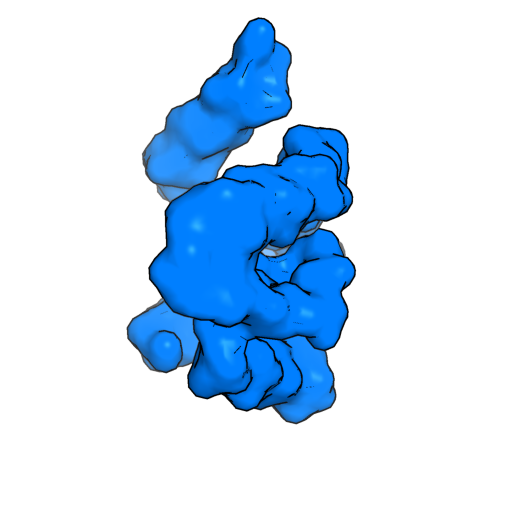2 1.00 72.44 85 GLY A CA 1
ATOM 628 C C . GLY A 1 85 ? 0.036 -0.518 15.043 1.00 72.44 85 GLY A C 1
ATOM 629 O O . GLY A 1 85 ? 0.824 0.144 14.375 1.00 72.44 85 GLY A O 1
ATOM 630 N N . ARG A 1 86 ? 0.392 -1.096 16.195 1.00 68.38 86 ARG A N 1
ATOM 631 C CA . ARG A 1 86 ? 1.784 -1.156 16.666 1.00 68.38 86 ARG A CA 1
ATOM 632 C C . ARG A 1 86 ? 2.496 -2.326 15.994 1.00 68.38 86 ARG A C 1
ATOM 634 O O . ARG A 1 86 ? 2.647 -3.405 16.567 1.00 68.38 86 ARG A O 1
ATOM 641 N N . TRP A 1 87 ? 2.889 -2.119 14.744 1.00 73.69 87 TRP A N 1
ATOM 642 C CA . TRP A 1 87 ? 3.584 -3.117 13.942 1.00 73.69 87 TRP A CA 1
ATOM 643 C C . TRP A 1 87 ? 5.089 -2.991 14.152 1.00 73.69 87 TRP A C 1
ATOM 645 O O . TRP A 1 87 ? 5.707 -2.061 13.645 1.00 73.69 87 TRP A O 1
ATOM 655 N N . ARG A 1 88 ? 5.713 -3.974 14.816 1.00 72.56 88 ARG A N 1
ATOM 656 C CA . ARG A 1 88 ? 7.185 -4.017 14.940 1.00 72.56 88 ARG A CA 1
ATOM 657 C C . ARG A 1 88 ? 7.885 -3.932 13.579 1.00 72.56 88 ARG A C 1
ATOM 659 O O . ARG A 1 88 ? 8.917 -3.286 13.469 1.00 72.56 88 ARG A O 1
ATOM 666 N N . ALA A 1 89 ? 7.307 -4.554 12.551 1.00 68.69 89 ALA A N 1
ATOM 667 C CA . ALA A 1 89 ? 7.819 -4.485 11.186 1.00 68.69 89 ALA A CA 1
ATOM 668 C C . ALA A 1 89 ? 7.689 -3.078 10.578 1.00 68.69 89 ALA A C 1
ATOM 670 O O . ALA A 1 89 ? 8.639 -2.614 9.957 1.00 68.69 89 ALA A O 1
ATOM 671 N N . ALA A 1 90 ? 6.570 -2.374 10.798 1.00 74.69 90 ALA A N 1
ATOM 672 C CA . ALA A 1 90 ? 6.418 -1.005 10.307 1.00 74.69 90 ALA A CA 1
ATOM 673 C C . ALA A 1 90 ? 7.329 -0.032 11.064 1.00 74.69 90 ALA A C 1
ATOM 675 O O . ALA A 1 90 ? 7.939 0.818 10.436 1.00 74.69 90 ALA A O 1
ATOM 676 N N . ASP A 1 91 ? 7.508 -0.189 12.379 1.00 79.38 91 ASP A N 1
ATOM 677 C CA . ASP A 1 91 ? 8.450 0.632 13.151 1.00 79.38 91 ASP A CA 1
ATOM 678 C C . ASP A 1 91 ? 9.894 0.455 12.658 1.00 79.38 91 ASP A C 1
ATOM 680 O O . ASP A 1 91 ? 10.638 1.428 12.531 1.00 79.38 91 ASP A O 1
ATOM 684 N N . LEU A 1 92 ? 10.300 -0.785 12.365 1.00 79.50 92 LEU A N 1
ATOM 685 C CA . LEU A 1 92 ? 11.617 -1.082 11.797 1.00 79.50 92 LEU A CA 1
ATOM 686 C C . LEU A 1 92 ? 11.763 -0.505 10.387 1.00 79.50 92 LEU A C 1
ATOM 688 O O . LEU A 1 92 ? 12.757 0.165 10.111 1.00 79.50 92 LEU A O 1
ATOM 692 N N . LEU A 1 93 ? 10.755 -0.697 9.533 1.00 77.75 93 LEU A N 1
ATOM 693 C CA . LEU A 1 93 ? 10.717 -0.125 8.190 1.00 77.75 93 LEU A CA 1
ATOM 694 C C . LEU A 1 93 ? 10.815 1.402 8.247 1.00 77.75 93 LEU A C 1
ATOM 696 O O . LEU A 1 93 ? 11.644 1.985 7.565 1.00 77.75 93 LEU A O 1
ATOM 700 N N . MET A 1 94 ? 10.045 2.057 9.113 1.00 80.62 94 MET A N 1
ATOM 701 C CA . MET A 1 94 ? 10.057 3.512 9.263 1.00 80.62 94 MET A CA 1
ATOM 702 C C . MET A 1 94 ? 11.383 4.038 9.809 1.00 80.62 94 MET A C 1
ATOM 704 O O . MET A 1 94 ? 11.788 5.136 9.446 1.00 80.62 94 MET A O 1
ATOM 708 N N . ARG A 1 95 ? 12.096 3.272 10.643 1.00 84.44 95 ARG A N 1
ATOM 709 C CA . ARG A 1 95 ? 13.463 3.622 11.059 1.00 84.44 95 ARG A CA 1
ATOM 710 C C . ARG A 1 95 ? 14.446 3.525 9.896 1.00 84.44 95 ARG A C 1
ATOM 712 O O . ARG A 1 95 ? 15.241 4.439 9.722 1.00 84.44 95 ARG A O 1
ATOM 719 N N . MET A 1 96 ? 14.361 2.480 9.071 1.00 81.94 96 MET A N 1
ATOM 720 C CA . MET A 1 96 ? 15.179 2.355 7.856 1.00 81.94 96 MET A CA 1
ATOM 721 C C . MET A 1 96 ? 14.848 3.449 6.833 1.00 81.94 96 MET A C 1
ATOM 723 O O . MET A 1 96 ? 15.730 4.052 6.235 1.00 81.94 96 MET A O 1
ATOM 727 N N . LEU A 1 97 ? 13.566 3.775 6.674 1.00 75.75 97 LEU A N 1
ATOM 728 C CA . LEU A 1 97 ? 13.090 4.827 5.781 1.00 75.75 97 LEU A CA 1
ATOM 729 C C . LEU A 1 97 ? 13.283 6.243 6.337 1.00 75.75 97 LEU A C 1
ATOM 731 O O . L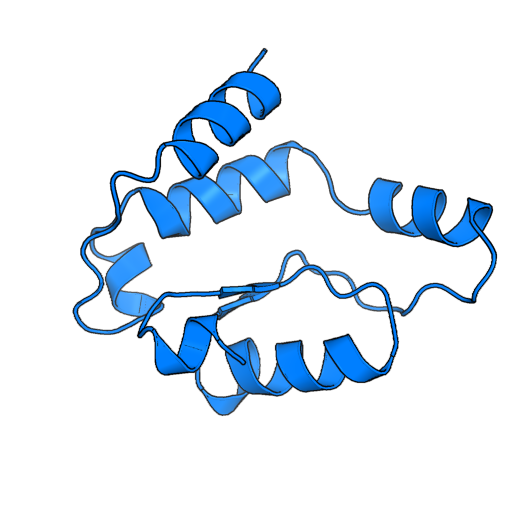EU A 1 97 ? 12.965 7.189 5.627 1.00 75.75 97 LEU A O 1
ATOM 735 N N . ARG A 1 98 ? 13.845 6.427 7.536 1.00 78.00 98 ARG A N 1
ATOM 736 C CA . ARG A 1 98 ? 14.239 7.754 8.048 1.00 78.00 98 ARG A CA 1
ATOM 737 C C . ARG A 1 98 ? 15.738 7.911 8.329 1.00 78.00 98 ARG A C 1
ATOM 739 O O . ARG A 1 98 ? 16.171 9.045 8.502 1.00 78.00 98 ARG A O 1
ATOM 746 N N . GLY A 1 99 ? 16.497 6.814 8.407 1.00 71.06 99 GLY A N 1
ATOM 747 C CA . GLY A 1 99 ? 17.959 6.806 8.590 1.00 71.06 99 GLY A CA 1
ATOM 748 C C . GLY A 1 99 ? 18.727 7.011 7.295 1.00 71.06 99 GLY A C 1
ATOM 749 O O . GLY A 1 99 ? 19.750 7.716 7.332 1.00 71.06 99 GLY A O 1
#

Foldseek 3Di:
DVCVVVQAAEEQDAAADVSVVVVCCRCVPVLRYDYLPQDDHQDPDVVSVVVSVVVRDLVSVLVRLCQCQVADPSNCSSGPPRRHDPDPVSVVVNVVSVD

Organism: NCBI:txid586398

Solvent-accessible surface area (backbone atoms only — not comparable to full-atom values): 5723 Å² total; per-residue (Å²): 110,68,51,65,79,69,73,45,72,42,80,39,81,53,51,43,72,73,41,48,55,53,40,44,45,33,36,74,72,65,38,31,31,46,74,69,75,74,89,67,62,43,59,96,50,71,68,42,46,52,54,58,54,66,70,53,50,69,67,58,54,52,53,54,48,48,46,50,42,66,19,51,71,66,14,26,69,36,30,81,87,40,67,38,60,96,44,70,66,56,55,51,49,52,48,64,73,71,107